Protein AF-A0AAE3ANS8-F1 (afdb_monomer_lite)

Sequence (117 aa):
MAITKNLCAQLPIDLHERVSEERERLGQTTSEYITNLIQEYYDMIENQKGGIQMTEKGRTMAFQIPEELFQRIKRHLERETLRSGKKLTQRDFVLNLITQALDEADAENTAEQNAPH

pLDDT: mean 82.49, std 15.4, range [43.69, 97.06]

Structure (mmCIF, N/CA/C/O backbone):
data_AF-A0AAE3ANS8-F1
#
_entry.id   AF-A0AAE3ANS8-F1
#
loop_
_atom_site.group_PDB
_atom_site.id
_atom_site.type_symbol
_atom_site.label_atom_id
_atom_site.label_alt_id
_atom_site.label_comp_id
_atom_site.label_asym_id
_atom_site.label_entity_id
_atom_site.label_seq_id
_atom_site.pdbx_PDB_ins_code
_atom_site.Cartn_x
_atom_site.Cartn_y
_atom_site.Cartn_z
_atom_site.occupancy
_atom_site.B_iso_or_equiv
_atom_site.auth_seq_id
_atom_site.auth_comp_id
_atom_site.auth_asym_id
_atom_site.auth_atom_id
_atom_site.pdbx_PDB_model_num
ATOM 1 N N . MET A 1 1 ? 1.328 7.669 33.272 1.00 53.75 1 MET A N 1
ATOM 2 C CA .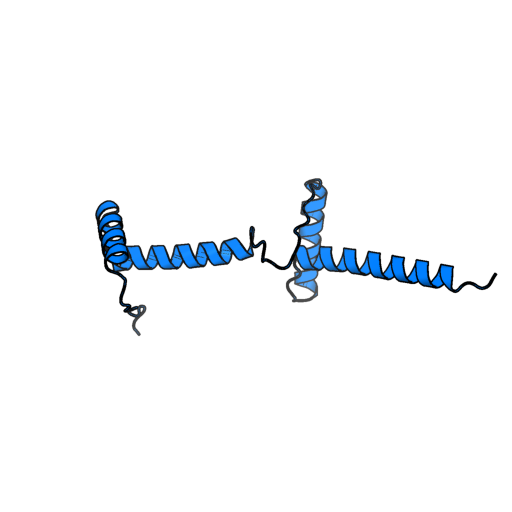 MET A 1 1 ? 0.844 8.396 32.074 1.00 53.75 1 MET A CA 1
ATOM 3 C C . MET A 1 1 ? -0.308 7.598 31.482 1.00 53.75 1 MET A C 1
ATOM 5 O O . MET A 1 1 ? -0.239 6.377 31.542 1.00 53.75 1 MET A O 1
ATOM 9 N N . ALA A 1 2 ? -1.373 8.243 31.002 1.00 60.34 2 ALA A N 1
ATOM 10 C CA . ALA A 1 2 ? -2.522 7.529 30.439 1.00 60.34 2 ALA A CA 1
ATOM 11 C C . ALA A 1 2 ? -2.141 6.839 29.116 1.00 60.34 2 ALA A C 1
ATOM 13 O O . ALA A 1 2 ? -1.457 7.438 28.289 1.00 60.34 2 ALA A O 1
ATOM 14 N N . ILE A 1 3 ? -2.572 5.586 28.946 1.00 82.88 3 ILE A N 1
ATOM 15 C CA . ILE A 1 3 ? -2.243 4.718 27.797 1.00 82.88 3 ILE A CA 1
ATOM 16 C C . ILE A 1 3 ? -3.260 4.916 26.648 1.00 82.88 3 ILE A C 1
ATOM 18 O O . ILE A 1 3 ? -3.042 4.453 25.535 1.00 82.88 3 ILE A O 1
ATOM 22 N N . THR A 1 4 ? -4.350 5.659 26.883 1.00 83.75 4 THR A N 1
ATOM 23 C CA . THR A 1 4 ? -5.437 5.893 25.919 1.00 83.75 4 THR A CA 1
ATOM 24 C C . THR A 1 4 ? -5.831 7.371 25.838 1.00 83.75 4 THR A C 1
ATOM 26 O O . THR A 1 4 ? -5.617 8.149 26.773 1.00 83.75 4 THR A O 1
ATOM 29 N N . LYS A 1 5 ? -6.396 7.773 24.692 1.00 87.88 5 LYS A N 1
ATOM 30 C CA . LYS A 1 5 ? -6.961 9.108 24.441 1.00 87.88 5 LYS A CA 1
ATOM 31 C C . LYS A 1 5 ? -8.325 8.968 23.767 1.00 87.88 5 LYS A C 1
ATOM 33 O O . LYS A 1 5 ? -8.507 8.073 22.950 1.00 87.88 5 LYS A O 1
ATOM 38 N N . ASN A 1 6 ? -9.251 9.871 24.085 1.00 88.81 6 ASN A N 1
ATOM 39 C CA . ASN A 1 6 ? -10.583 9.885 23.481 1.00 88.81 6 ASN A CA 1
ATOM 40 C C . ASN A 1 6 ? -10.552 10.507 22.081 1.00 88.81 6 ASN A C 1
ATOM 42 O O . ASN A 1 6 ? -9.940 11.558 21.879 1.00 88.81 6 ASN A O 1
ATOM 46 N N . LEU A 1 7 ? -11.267 9.881 21.147 1.00 84.88 7 LEU A N 1
ATOM 47 C CA . LEU A 1 7 ? -11.567 10.417 19.825 1.00 84.88 7 LEU A CA 1
ATOM 48 C C . LEU A 1 7 ? -13.059 10.776 19.792 1.00 84.88 7 LEU A C 1
ATOM 50 O O . LEU A 1 7 ? -13.904 9.886 19.794 1.00 84.88 7 LEU A O 1
ATOM 54 N N . CYS A 1 8 ? -13.385 12.070 19.808 1.00 88.50 8 CYS A N 1
ATOM 55 C CA . CYS A 1 8 ? -14.768 12.554 19.764 1.00 88.50 8 CYS A CA 1
ATOM 56 C C . CYS A 1 8 ? -15.068 13.150 18.384 1.00 88.50 8 CYS A C 1
ATOM 58 O O . CYS A 1 8 ? -14.360 14.055 17.944 1.00 88.50 8 CYS A O 1
ATOM 60 N N . ALA A 1 9 ? -16.125 12.673 17.724 1.00 86.50 9 ALA A N 1
ATOM 61 C CA . ALA A 1 9 ? -16.585 13.177 16.432 1.00 86.50 9 ALA A CA 1
ATOM 62 C C . ALA A 1 9 ? -18.116 13.130 16.348 1.00 86.50 9 ALA A C 1
ATOM 64 O O . ALA A 1 9 ? -18.749 12.254 16.938 1.00 86.50 9 ALA A O 1
ATOM 65 N N . GLN A 1 10 ? -18.706 14.072 15.613 1.00 93.31 10 GLN A N 1
ATOM 66 C CA . GLN A 1 10 ? -20.121 14.019 15.253 1.00 93.31 10 GLN A CA 1
ATOM 67 C C . GLN A 1 10 ? -20.293 13.146 14.009 1.00 93.31 10 GLN A C 1
ATOM 69 O O . GLN A 1 10 ? -19.530 13.275 13.052 1.00 93.31 10 GLN A O 1
ATOM 74 N N . LEU A 1 11 ? -21.294 12.268 14.031 1.00 91.38 11 LEU A N 1
ATOM 75 C CA . LEU A 1 11 ? -21.638 11.379 12.925 1.00 91.38 11 LEU A CA 1
ATOM 76 C C . LEU A 1 11 ? -23.054 11.704 12.428 1.00 91.38 11 LEU A C 1
ATOM 78 O O . LEU A 1 11 ? -23.902 12.078 13.243 1.00 91.38 11 LEU A O 1
ATOM 82 N N . PRO A 1 12 ? -23.335 11.548 11.123 1.00 97.06 12 PRO A N 1
ATOM 83 C CA . PRO A 1 12 ? -24.706 11.513 10.624 1.00 97.06 12 PRO A CA 1
ATOM 84 C C . PRO A 1 12 ? -25.539 10.463 11.372 1.00 97.06 12 PRO A C 1
ATOM 86 O O . PRO A 1 12 ? -25.011 9.409 11.736 1.00 97.06 12 PRO A O 1
ATOM 89 N N . ILE A 1 13 ? -26.829 10.746 11.573 1.00 94.88 13 ILE A N 1
ATOM 90 C CA . ILE A 1 13 ? -27.740 9.901 12.366 1.00 94.88 13 ILE A CA 1
ATOM 91 C C . ILE A 1 13 ? -27.761 8.467 11.823 1.00 94.88 13 ILE A C 1
ATOM 93 O O . ILE A 1 13 ? -27.479 7.539 12.574 1.00 94.88 13 ILE A O 1
ATOM 97 N N . ASP A 1 14 ? -27.943 8.298 10.514 1.00 96.69 14 ASP A N 1
ATOM 98 C CA . ASP A 1 14 ? -27.996 6.984 9.859 1.00 96.69 14 ASP A CA 1
ATOM 99 C C . ASP A 1 14 ? -26.731 6.143 10.111 1.00 96.69 14 ASP A C 1
ATOM 101 O O . ASP A 1 14 ? -26.782 4.927 10.303 1.00 96.69 14 ASP A O 1
ATOM 105 N N . LEU A 1 15 ? -25.560 6.791 10.137 1.00 94.06 15 LEU A N 1
ATOM 106 C CA . LEU A 1 15 ? -24.295 6.110 10.409 1.00 94.06 15 LEU A CA 1
ATOM 107 C C . LEU A 1 15 ? -24.182 5.725 11.887 1.00 94.06 15 LEU A C 1
ATOM 109 O O . LEU A 1 15 ? -23.688 4.645 12.206 1.00 94.06 15 LEU A O 1
ATOM 113 N N . HIS A 1 16 ? -24.637 6.598 12.784 1.00 94.31 16 HIS A N 1
ATOM 114 C CA . HIS A 1 16 ? -24.667 6.323 14.216 1.00 94.31 16 HIS A CA 1
ATOM 115 C C . HIS A 1 16 ? -25.602 5.151 14.554 1.00 94.31 16 HIS A C 1
ATOM 117 O O . HIS A 1 16 ? -25.233 4.293 15.358 1.00 94.31 16 HIS A O 1
ATOM 123 N N . GLU A 1 17 ? -26.788 5.095 13.943 1.00 95.50 17 GLU A N 1
ATOM 124 C CA . GLU A 1 17 ? -27.743 3.993 14.107 1.00 95.50 17 GLU A CA 1
ATOM 125 C C . GLU A 1 17 ? -27.122 2.668 13.670 1.00 95.50 17 GLU A C 1
ATOM 127 O O . GLU A 1 17 ? -27.028 1.743 14.476 1.00 95.50 17 GLU A O 1
ATOM 132 N N . ARG A 1 18 ? -26.549 2.620 12.462 1.00 94.56 18 ARG A N 1
ATOM 133 C CA . ARG A 1 18 ? -25.862 1.423 11.961 1.00 94.56 18 ARG A CA 1
ATOM 134 C C . ARG A 1 18 ? -24.731 0.956 12.881 1.00 94.56 18 ARG A C 1
ATOM 136 O O . ARG A 1 18 ? -24.599 -0.233 13.148 1.00 94.56 18 ARG A O 1
ATOM 143 N N . VAL A 1 19 ? -23.899 1.877 13.371 1.00 92.31 19 VAL A N 1
ATOM 144 C CA . VAL A 1 19 ? -22.817 1.545 14.317 1.00 92.31 19 VAL A CA 1
ATOM 145 C C . VAL A 1 19 ? -23.379 1.001 15.633 1.00 92.31 19 VAL A C 1
ATOM 147 O O . VAL A 1 19 ? -22.795 0.089 16.217 1.00 92.31 19 VAL A O 1
ATOM 150 N N . SER A 1 20 ? -24.505 1.541 16.100 1.00 92.06 20 SER A N 1
ATOM 151 C CA . SER A 1 20 ? -25.144 1.111 17.344 1.00 92.06 20 SER A CA 1
ATOM 152 C C . SER A 1 20 ? -25.709 -0.306 17.235 1.00 92.06 20 SER A C 1
ATOM 154 O O . SER A 1 20 ? -25.435 -1.119 18.116 1.00 92.06 20 SER A O 1
ATOM 156 N N . GLU A 1 21 ? -26.412 -0.612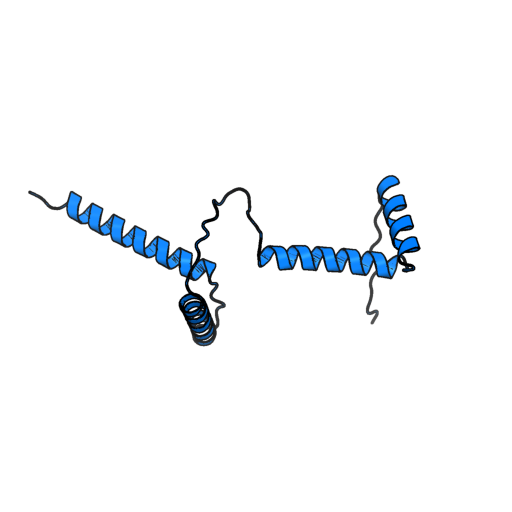 16.142 1.00 94.94 21 GLU A N 1
ATOM 157 C CA . GLU A 1 21 ? -26.966 -1.942 15.858 1.00 94.94 21 GLU A CA 1
ATOM 158 C C . GLU A 1 21 ? -25.871 -3.008 15.732 1.00 94.94 21 GLU A C 1
ATOM 160 O O . GLU A 1 21 ? -25.937 -4.061 16.367 1.00 94.94 21 GLU A O 1
ATOM 165 N N . GLU A 1 22 ? -24.823 -2.733 14.950 1.00 92.75 22 GLU A N 1
ATOM 166 C CA . GLU A 1 22 ? -23.720 -3.677 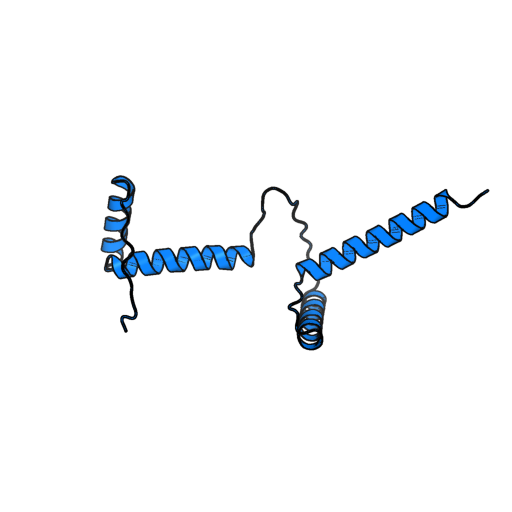14.726 1.00 92.75 22 GLU A CA 1
ATOM 167 C C . GLU A 1 22 ? -22.953 -3.974 16.016 1.00 92.75 22 GLU A C 1
ATOM 169 O O . GLU A 1 22 ? -22.614 -5.125 16.305 1.00 92.75 22 GLU A O 1
ATOM 174 N N . ARG A 1 23 ? -22.728 -2.944 16.833 1.00 93.56 23 ARG A N 1
ATOM 175 C CA . ARG A 1 23 ? -22.094 -3.084 18.140 1.00 93.56 23 ARG A CA 1
ATOM 176 C C . ARG A 1 23 ? -22.923 -3.943 19.093 1.00 93.56 23 ARG A C 1
ATOM 178 O O . ARG A 1 23 ? -22.355 -4.790 19.782 1.00 93.56 23 ARG A O 1
ATOM 185 N N . GLU A 1 24 ? -24.236 -3.719 19.152 1.00 92.88 24 GLU A N 1
ATOM 186 C CA . GLU A 1 24 ? -25.146 -4.500 19.995 1.00 92.88 24 GLU A CA 1
ATOM 187 C C . GLU A 1 24 ? -25.198 -5.960 19.535 1.00 92.88 24 GLU A C 1
ATOM 189 O O . GLU A 1 24 ? -25.052 -6.870 20.351 1.00 92.88 24 GLU A O 1
ATOM 194 N N . ARG A 1 25 ? -25.273 -6.186 18.218 1.00 93.88 25 ARG A N 1
ATOM 195 C CA . ARG A 1 25 ? -25.222 -7.522 17.611 1.00 93.88 25 ARG A CA 1
ATOM 196 C C . ARG A 1 25 ? -23.946 -8.284 17.974 1.00 93.88 25 ARG A C 1
ATOM 198 O O . ARG A 1 25 ? -23.995 -9.493 18.183 1.00 93.88 25 ARG A O 1
ATOM 205 N N . LEU A 1 26 ? -22.808 -7.594 18.027 1.00 92.69 26 LEU A N 1
ATOM 206 C CA . LEU A 1 26 ? -21.510 -8.177 18.380 1.00 92.69 26 LEU A CA 1
ATOM 207 C C . LEU A 1 26 ? -21.256 -8.227 19.897 1.00 92.69 26 LEU A C 1
ATOM 209 O O . LEU A 1 26 ? -20.238 -8.773 20.317 1.00 92.69 26 LEU A O 1
ATOM 213 N N . GLY A 1 27 ? -22.152 -7.669 20.719 1.00 93.31 27 GLY A N 1
ATOM 214 C CA . GLY A 1 27 ? -22.003 -7.616 22.175 1.00 93.31 27 GLY A CA 1
ATOM 215 C C . GLY A 1 27 ? -20.810 -6.778 22.649 1.00 93.31 27 GLY A C 1
ATOM 216 O O . GLY A 1 27 ? -20.274 -7.039 23.723 1.00 93.31 27 GLY A O 1
ATOM 217 N N . GLN A 1 28 ? -20.367 -5.800 21.853 1.00 93.06 28 GLN A N 1
ATOM 218 C CA . GLN A 1 28 ? -19.173 -4.996 22.129 1.00 93.06 28 GLN A CA 1
ATOM 219 C C . GLN A 1 28 ? -19.513 -3.649 22.782 1.00 93.06 28 GLN A C 1
ATOM 221 O O . GLN A 1 28 ? -20.593 -3.077 22.614 1.00 93.06 28 GLN A O 1
ATOM 226 N N . THR A 1 29 ? -18.565 -3.071 23.514 1.00 92.75 29 THR A N 1
ATOM 227 C CA . THR A 1 29 ? -18.658 -1.664 23.929 1.00 92.75 29 THR A CA 1
ATOM 228 C C . THR A 1 29 ? -18.345 -0.732 22.756 1.00 92.75 29 THR A C 1
ATOM 230 O O . THR A 1 29 ? -17.709 -1.126 21.778 1.00 92.75 29 THR A O 1
ATOM 233 N N . THR A 1 30 ? -18.780 0.536 22.822 1.00 89.31 30 THR A N 1
ATOM 234 C CA . THR A 1 30 ? -18.531 1.487 21.717 1.00 89.31 30 THR A CA 1
ATOM 235 C C . THR A 1 30 ? -17.040 1.687 21.507 1.00 89.31 30 THR A C 1
ATOM 237 O O . THR A 1 30 ? -16.582 1.770 20.373 1.00 89.31 30 THR A O 1
ATOM 240 N N . SER A 1 31 ? -16.272 1.708 22.598 1.00 90.06 31 SER A N 1
ATOM 241 C CA . SER A 1 31 ? -14.824 1.863 22.521 1.00 90.06 31 SER A CA 1
ATOM 242 C C . SER A 1 31 ? -14.158 0.675 21.829 1.00 90.06 31 SER A C 1
ATOM 244 O O . SER A 1 31 ? -13.276 0.896 21.005 1.00 90.06 31 SER A O 1
ATOM 246 N N . GLU A 1 32 ? -14.567 -0.560 22.128 1.00 90.94 32 GLU A N 1
ATOM 247 C CA . GLU A 1 32 ? -14.007 -1.762 21.492 1.00 90.94 32 GLU A CA 1
ATOM 248 C C . GLU A 1 32 ? -14.341 -1.802 20.003 1.00 90.94 32 GLU A C 1
ATOM 250 O O . GLU A 1 32 ? -13.443 -1.954 19.179 1.00 90.94 32 GLU A O 1
ATOM 255 N N . TYR A 1 33 ? -15.611 -1.580 19.657 1.00 92.94 33 TYR A N 1
ATOM 256 C CA . TYR A 1 33 ? -16.065 -1.610 18.269 1.00 92.94 33 TYR A CA 1
ATOM 257 C C . TYR A 1 33 ? -15.342 -0.563 17.410 1.00 92.94 33 TYR A C 1
ATOM 259 O O . TYR A 1 33 ? -14.811 -0.885 16.351 1.00 92.94 33 TYR A O 1
ATOM 267 N N . ILE A 1 34 ? -15.254 0.685 17.887 1.00 91.88 34 ILE A N 1
ATOM 268 C CA . ILE A 1 34 ? -14.565 1.763 17.165 1.00 91.88 34 ILE A CA 1
ATOM 269 C C . ILE A 1 34 ? -13.056 1.510 17.080 1.00 91.88 34 ILE A C 1
ATOM 271 O O . ILE A 1 34 ? -12.459 1.787 16.042 1.00 91.88 34 ILE A O 1
ATOM 275 N N . THR A 1 35 ? -12.437 0.959 18.129 1.00 91.69 35 THR A N 1
ATOM 276 C CA . THR A 1 35 ? -11.006 0.612 18.098 1.00 91.69 35 THR A CA 1
ATOM 277 C C . THR A 1 35 ? -10.731 -0.442 17.031 1.00 91.69 35 THR A C 1
ATOM 279 O O . THR A 1 35 ? -9.858 -0.228 16.193 1.00 91.69 35 THR A O 1
ATOM 282 N N . ASN A 1 36 ? -11.518 -1.522 17.007 1.00 91.50 36 ASN A N 1
ATOM 283 C CA . ASN A 1 36 ? -11.390 -2.582 16.009 1.00 91.50 36 ASN A CA 1
ATOM 284 C C . ASN A 1 36 ? -11.634 -2.047 14.596 1.00 91.50 36 ASN A C 1
ATOM 286 O O . ASN A 1 36 ? -10.837 -2.311 13.707 1.00 91.50 36 ASN A O 1
ATOM 290 N N . LEU A 1 37 ? -12.680 -1.238 14.402 1.00 91.69 37 LEU A N 1
ATOM 291 C CA . LEU A 1 37 ? -13.014 -0.657 13.102 1.00 91.69 37 LEU A CA 1
ATOM 292 C C . LEU A 1 37 ? -11.890 0.240 12.562 1.00 91.69 37 LEU A C 1
ATOM 294 O O . LEU A 1 37 ? -11.550 0.173 11.383 1.00 91.69 37 LEU A O 1
ATOM 298 N N . ILE A 1 38 ? -11.304 1.086 13.416 1.00 92.06 38 ILE A N 1
ATOM 299 C CA . ILE A 1 38 ? -10.188 1.959 13.033 1.00 92.06 38 ILE A CA 1
ATOM 300 C C . ILE A 1 38 ? -8.934 1.127 12.748 1.00 92.06 38 ILE A C 1
ATOM 302 O O . ILE A 1 38 ? -8.235 1.404 11.773 1.00 92.06 38 ILE A O 1
ATOM 306 N N . GLN A 1 39 ? -8.652 0.116 13.571 1.00 90.19 39 GLN A N 1
ATOM 307 C CA . GLN A 1 39 ? -7.516 -0.776 13.368 1.00 90.19 39 GLN A CA 1
ATOM 308 C C . GLN A 1 39 ? -7.650 -1.548 12.054 1.00 90.19 39 GLN A C 1
ATOM 310 O O . GLN A 1 39 ? -6.748 -1.484 11.231 1.00 90.19 39 GLN A O 1
ATOM 315 N N . GLU A 1 40 ? -8.802 -2.163 11.798 1.00 88.25 40 GLU A N 1
ATOM 316 C CA . GLU A 1 40 ? -9.086 -2.898 10.566 1.00 88.25 40 GLU A CA 1
ATOM 317 C C . GLU A 1 40 ? -9.051 -1.982 9.335 1.00 88.25 40 GLU A C 1
ATOM 319 O O . GLU A 1 40 ? -8.539 -2.372 8.289 1.00 88.25 40 GLU A O 1
ATOM 324 N N . TYR A 1 41 ? -9.506 -0.729 9.456 1.00 86.75 41 TYR A N 1
ATOM 325 C CA . TYR A 1 41 ? -9.344 0.271 8.401 1.00 86.75 41 TYR A CA 1
ATOM 326 C C . TYR A 1 41 ? -7.866 0.544 8.100 1.00 86.75 41 TYR A C 1
ATOM 328 O O . TYR A 1 41 ? -7.466 0.515 6.937 1.00 86.75 41 TYR A O 1
ATOM 336 N N . TYR A 1 42 ? -7.034 0.793 9.115 1.00 83.38 42 TYR A N 1
ATOM 337 C CA . TYR A 1 42 ? -5.608 1.043 8.896 1.00 83.38 42 TYR A CA 1
ATOM 338 C C . TYR A 1 42 ? -4.860 -0.200 8.419 1.00 83.38 42 TYR A C 1
ATOM 340 O O . TYR A 1 42 ? -4.041 -0.071 7.513 1.00 83.38 42 TYR A O 1
ATOM 348 N N . ASP A 1 43 ? -5.195 -1.382 8.931 1.00 80.56 43 ASP A N 1
ATOM 349 C CA . ASP A 1 43 ? -4.667 -2.662 8.467 1.00 80.56 43 ASP A CA 1
ATOM 350 C C . ASP A 1 43 ? -5.079 -2.905 7.011 1.00 80.56 43 ASP A C 1
ATOM 352 O O . ASP A 1 43 ? -4.257 -3.307 6.196 1.00 80.56 43 ASP A O 1
ATOM 356 N N . MET A 1 44 ? -6.321 -2.603 6.621 1.00 77.44 44 MET A N 1
ATOM 357 C CA . MET A 1 44 ? -6.774 -2.680 5.229 1.00 77.44 44 MET A CA 1
ATOM 358 C C . MET A 1 44 ? -6.008 -1.694 4.339 1.00 77.44 44 MET A C 1
ATOM 360 O O . MET A 1 44 ? -5.597 -2.060 3.239 1.00 77.44 44 MET A O 1
ATOM 364 N N . ILE A 1 45 ? -5.780 -0.463 4.801 1.00 72.81 45 ILE A N 1
ATOM 365 C CA . ILE A 1 45 ? -5.000 0.552 4.077 1.00 72.81 45 ILE A CA 1
ATOM 366 C C . ILE A 1 45 ? -3.517 0.150 3.974 1.00 72.81 45 ILE A C 1
ATOM 368 O O . ILE A 1 45 ? -2.888 0.373 2.939 1.00 72.81 45 ILE A O 1
ATOM 372 N N . GLU A 1 46 ? -2.940 -0.457 5.010 1.00 66.88 46 GLU A N 1
ATOM 373 C CA . GLU A 1 46 ? -1.560 -0.949 5.026 1.00 66.88 46 GLU A CA 1
ATOM 374 C C . GLU A 1 46 ? -1.395 -2.201 4.153 1.00 66.8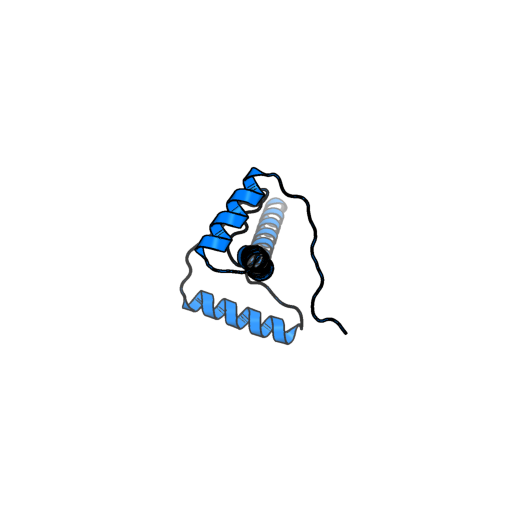8 46 GLU A C 1
ATOM 376 O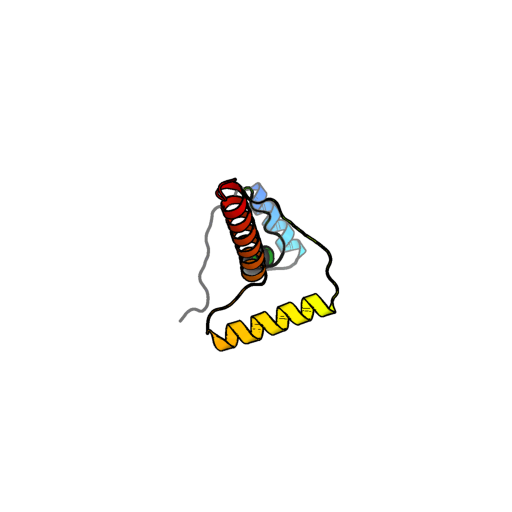 O . GLU A 1 46 ? -0.478 -2.271 3.335 1.00 66.88 46 GLU A O 1
ATOM 381 N N . ASN A 1 47 ? -2.343 -3.134 4.216 1.00 58.12 47 ASN A N 1
ATOM 382 C CA . ASN A 1 47 ? -2.382 -4.328 3.376 1.00 58.12 47 ASN A CA 1
ATOM 383 C C . ASN A 1 47 ? -2.702 -3.993 1.906 1.00 58.12 47 ASN A C 1
ATOM 385 O O . ASN A 1 47 ? -2.188 -4.647 0.997 1.00 58.12 47 ASN A O 1
ATOM 389 N N . GLN A 1 48 ? -3.450 -2.917 1.629 1.00 50.94 48 GLN A N 1
ATOM 390 C CA . GLN A 1 48 ? -3.606 -2.377 0.272 1.00 50.94 48 GLN A CA 1
ATOM 391 C C . GLN A 1 48 ? -2.293 -1.837 -0.307 1.00 50.94 48 GLN A C 1
ATOM 393 O O . GLN A 1 48 ? -2.076 -1.971 -1.513 1.00 50.94 48 GLN A O 1
ATOM 398 N N . LYS A 1 49 ? -1.372 -1.313 0.517 1.00 48.31 49 LYS A N 1
ATOM 399 C CA . LYS A 1 49 ? -0.008 -0.961 0.066 1.00 48.31 49 LYS A CA 1
ATOM 400 C C . LYS A 1 49 ? 0.829 -2.194 -0.307 1.00 48.31 49 LYS A C 1
ATOM 402 O O . LYS A 1 49 ? 1.859 -2.037 -0.961 1.00 48.31 49 LYS A O 1
ATOM 407 N N . GLY A 1 50 ? 0.399 -3.396 0.085 1.00 45.03 50 GLY A N 1
ATOM 408 C CA . GLY A 1 50 ? 1.084 -4.663 -0.174 1.00 45.03 50 GLY A CA 1
ATOM 409 C C . GLY A 1 50 ? 0.507 -5.523 -1.304 1.00 45.03 50 GLY A C 1
ATOM 410 O O . GLY A 1 50 ? 1.182 -6.465 -1.709 1.00 45.03 50 GLY A O 1
ATOM 411 N N . GLY A 1 51 ? -0.690 -5.232 -1.834 1.00 43.69 51 GLY A N 1
ATOM 412 C CA . GLY A 1 51 ? -1.335 -6.165 -2.772 1.00 43.69 51 GLY A CA 1
ATOM 413 C C . GLY A 1 51 ? -2.223 -5.582 -3.866 1.00 43.69 51 GLY A C 1
ATOM 414 O O . GLY A 1 51 ? -2.257 -6.150 -4.952 1.00 43.69 51 GLY A O 1
ATOM 415 N N . ILE A 1 52 ? -2.949 -4.483 -3.645 1.00 48.78 52 ILE A N 1
ATOM 416 C CA . ILE A 1 52 ? -3.934 -3.996 -4.626 1.00 48.78 52 ILE A CA 1
ATOM 417 C C . ILE A 1 52 ? -4.092 -2.475 -4.482 1.00 48.78 52 ILE A C 1
ATOM 419 O O . ILE A 1 52 ? -5.096 -1.978 -3.985 1.00 48.78 52 ILE A O 1
ATOM 423 N N . GLN A 1 53 ? -3.095 -1.712 -4.927 1.00 45.12 53 GLN A N 1
ATOM 424 C CA . GLN A 1 53 ? -3.284 -0.302 -5.277 1.00 45.12 53 GLN A CA 1
ATOM 425 C C . GLN A 1 53 ? -2.951 -0.092 -6.752 1.00 45.12 53 GLN A C 1
ATOM 427 O O . GLN A 1 53 ? -1.877 0.369 -7.136 1.00 45.12 53 GLN A O 1
ATOM 432 N N . MET A 1 54 ? -3.939 -0.435 -7.575 1.00 46.34 54 MET A N 1
ATOM 433 C CA . MET A 1 54 ? -4.193 0.205 -8.861 1.00 46.34 54 MET A CA 1
ATOM 434 C C . MET A 1 54 ? -4.552 1.673 -8.579 1.00 46.34 54 MET A C 1
ATOM 436 O O . MET A 1 54 ? -5.715 1.999 -8.367 1.00 46.34 54 MET A O 1
ATOM 440 N N . THR A 1 55 ? -3.560 2.558 -8.486 1.00 45.88 55 THR A N 1
ATOM 441 C CA . THR A 1 55 ? -3.804 4.007 -8.463 1.00 45.88 55 THR A CA 1
ATOM 442 C C . THR A 1 55 ? -3.950 4.516 -9.897 1.00 45.88 55 THR A C 1
ATOM 444 O O . THR A 1 55 ? -3.205 4.116 -10.791 1.00 45.88 55 THR A O 1
ATOM 447 N N . GLU A 1 56 ? -4.925 5.400 -10.110 1.00 47.59 56 GLU A N 1
ATOM 448 C CA . GLU A 1 56 ? -5.496 5.891 -11.381 1.00 47.59 56 GLU A CA 1
ATOM 449 C C . GLU A 1 56 ? -4.532 6.587 -12.384 1.00 47.59 56 GLU A C 1
ATOM 451 O O . GLU A 1 56 ? -4.973 7.325 -13.261 1.00 47.59 56 GLU A O 1
ATOM 456 N N . LYS A 1 57 ? -3.210 6.368 -12.318 1.00 57.00 57 LYS A N 1
ATOM 457 C CA . LYS A 1 57 ? -2.228 6.862 -13.311 1.00 57.00 57 LYS A CA 1
ATOM 458 C C . LYS A 1 57 ? -1.250 5.805 -13.841 1.00 57.00 57 LYS A C 1
ATOM 460 O O . LYS A 1 57 ? -0.399 6.138 -14.660 1.00 57.00 57 LYS A O 1
ATOM 465 N N . GLY A 1 58 ? -1.353 4.546 -13.413 1.00 57.94 58 GLY A N 1
ATOM 466 C CA . GLY A 1 58 ? -0.511 3.450 -13.906 1.00 57.94 58 GLY A CA 1
ATOM 467 C C . GLY A 1 58 ? -1.338 2.333 -14.535 1.00 57.94 58 GLY A C 1
ATOM 468 O O . GLY A 1 58 ? -2.350 1.924 -13.974 1.00 57.94 58 GLY A O 1
ATOM 469 N N . ARG A 1 59 ? -0.905 1.807 -15.689 1.00 69.12 59 ARG A N 1
ATOM 470 C CA . ARG A 1 59 ? -1.389 0.504 -16.171 1.00 69.12 59 ARG A CA 1
ATOM 471 C C . ARG A 1 59 ? -0.609 -0.586 -15.443 1.00 69.12 59 ARG A C 1
ATOM 473 O O . ARG A 1 59 ? 0.618 -0.558 -15.442 1.00 69.12 59 ARG A O 1
ATOM 480 N N . THR A 1 60 ? -1.309 -1.534 -14.832 1.00 75.12 60 THR A N 1
ATOM 481 C CA . THR A 1 60 ? -0.661 -2.666 -14.161 1.00 75.12 60 THR A CA 1
ATOM 482 C C . THR A 1 60 ? -0.280 -3.736 -15.166 1.00 75.12 60 THR A C 1
ATOM 484 O O . THR A 1 60 ? -1.092 -4.145 -15.994 1.00 75.12 60 THR A O 1
ATOM 487 N N . MET A 1 61 ? 0.958 -4.206 -15.052 1.00 78.38 61 MET A N 1
ATOM 488 C CA . MET A 1 61 ? 1.483 -5.338 -15.798 1.00 78.38 61 MET A CA 1
ATOM 489 C C . MET A 1 61 ? 1.670 -6.507 -14.832 1.00 78.38 61 MET A C 1
ATOM 491 O O . MET A 1 61 ? 2.367 -6.375 -13.828 1.00 78.38 61 MET A O 1
ATOM 495 N N . ALA A 1 62 ? 1.033 -7.637 -15.129 1.00 84.69 62 ALA A N 1
ATOM 496 C CA . ALA A 1 62 ? 1.154 -8.869 -14.362 1.00 84.69 62 ALA A CA 1
ATOM 497 C C . ALA A 1 62 ? 1.431 -10.031 -15.318 1.00 84.69 62 ALA A C 1
ATOM 499 O O . ALA A 1 62 ? 0.811 -10.135 -16.375 1.00 84.69 62 ALA A O 1
ATOM 500 N N . PHE A 1 63 ? 2.361 -10.899 -14.940 1.00 85.12 63 PHE A N 1
ATOM 501 C CA . PHE A 1 63 ? 2.697 -12.114 -15.669 1.00 85.12 63 PHE A CA 1
ATOM 502 C C . PHE A 1 63 ? 2.997 -13.228 -14.672 1.00 85.12 63 PHE A C 1
ATOM 504 O O . PHE A 1 63 ? 3.435 -12.978 -13.548 1.00 85.12 63 PHE A O 1
ATOM 511 N N . GLN A 1 64 ? 2.728 -14.464 -15.077 1.00 91.88 64 GLN A N 1
ATOM 512 C CA . GLN A 1 64 ? 3.103 -15.628 -14.289 1.00 91.88 64 GLN A CA 1
ATOM 513 C C . GLN A 1 64 ? 4.585 -15.924 -14.511 1.00 91.88 64 GLN A C 1
ATOM 515 O O . GLN A 1 64 ? 5.068 -15.900 -15.642 1.00 91.88 64 GLN A O 1
ATOM 520 N N . ILE A 1 65 ? 5.296 -16.225 -13.427 1.00 91.00 65 ILE A N 1
ATOM 521 C CA . ILE A 1 65 ? 6.674 -16.710 -13.468 1.00 91.00 65 ILE A CA 1
ATOM 522 C C . ILE A 1 65 ? 6.783 -18.040 -12.733 1.00 91.00 65 ILE A C 1
ATOM 524 O O . ILE A 1 65 ? 5.990 -18.297 -11.825 1.00 91.00 65 ILE A O 1
ATOM 528 N N . PRO A 1 66 ? 7.774 -18.877 -13.077 1.00 97.06 66 PRO A N 1
ATOM 529 C CA . PRO A 1 66 ? 8.081 -20.059 -12.289 1.00 97.06 66 PRO A CA 1
ATOM 530 C C . PRO A 1 66 ? 8.400 -19.696 -10.832 1.00 97.06 66 PRO A C 1
ATOM 532 O O . PRO A 1 66 ? 9.119 -18.727 -10.573 1.00 97.06 66 PRO A O 1
ATOM 535 N N . GLU A 1 67 ? 7.934 -20.515 -9.888 1.00 93.69 67 GLU A N 1
ATOM 536 C CA . GLU A 1 67 ? 8.176 -20.331 -8.447 1.00 93.69 67 GLU A CA 1
ATOM 537 C C . GLU A 1 67 ? 9.676 -20.237 -8.124 1.00 93.69 67 GLU A C 1
ATOM 539 O O . GLU A 1 67 ? 10.109 -19.411 -7.321 1.00 93.69 67 GLU A O 1
ATOM 544 N N . GLU A 1 68 ? 10.506 -21.025 -8.812 1.00 96.19 68 GLU A N 1
ATOM 545 C CA . GLU A 1 68 ? 11.960 -20.976 -8.640 1.00 96.19 68 GLU A CA 1
ATOM 546 C C . GLU A 1 68 ? 12.545 -19.598 -8.972 1.00 96.19 68 GLU A C 1
ATOM 548 O O . GLU A 1 68 ? 13.428 -19.104 -8.263 1.00 96.19 68 GLU A O 1
ATOM 553 N N . LEU A 1 69 ? 12.030 -18.948 -10.022 1.00 94.38 69 LEU A N 1
ATOM 554 C CA . LEU A 1 69 ? 12.452 -17.605 -10.407 1.00 94.38 69 LEU A CA 1
ATOM 555 C C . LEU A 1 69 ? 11.980 -16.576 -9.378 1.00 94.38 69 LEU A C 1
ATOM 557 O O . LEU A 1 69 ? 12.766 -15.719 -8.972 1.00 94.38 69 LEU A O 1
ATOM 561 N N . PHE A 1 70 ? 10.741 -16.697 -8.902 1.00 93.00 70 PHE A N 1
ATOM 562 C CA . PHE A 1 70 ? 10.207 -15.832 -7.852 1.00 93.00 70 PHE A CA 1
ATOM 563 C C . PHE A 1 70 ? 11.067 -15.884 -6.579 1.00 93.00 70 PHE A C 1
ATOM 565 O O . PHE A 1 70 ? 11.512 -14.849 -6.073 1.00 93.00 70 PHE A O 1
ATOM 572 N N . GLN A 1 71 ? 11.399 -17.089 -6.107 1.00 95.25 71 GLN A N 1
ATOM 573 C CA . GLN A 1 71 ? 12.257 -17.271 -4.933 1.00 95.25 71 GLN A CA 1
ATOM 574 C C . GLN A 1 71 ? 13.676 -16.746 -5.164 1.00 95.25 71 GLN A C 1
ATOM 576 O O . GLN A 1 71 ? 14.281 -16.157 -4.263 1.00 95.25 71 GLN A O 1
ATOM 581 N N . ARG A 1 72 ? 14.222 -16.917 -6.374 1.00 95.50 72 ARG A N 1
ATOM 582 C CA . ARG A 1 72 ? 15.536 -16.374 -6.735 1.00 95.50 72 ARG A CA 1
ATOM 583 C C . ARG A 1 72 ? 15.553 -14.845 -6.673 1.00 95.50 72 ARG A C 1
ATOM 585 O O . ARG A 1 72 ? 16.501 -14.292 -6.116 1.00 95.50 72 ARG A O 1
ATOM 592 N N . ILE A 1 73 ? 14.513 -14.181 -7.184 1.00 93.50 73 ILE A N 1
ATOM 593 C CA . ILE A 1 73 ? 14.355 -12.720 -7.095 1.00 93.50 73 ILE A CA 1
ATOM 594 C C . ILE A 1 73 ? 14.297 -12.300 -5.625 1.00 93.50 73 ILE A C 1
ATOM 596 O O . ILE A 1 73 ? 15.058 -11.431 -5.206 1.00 93.50 73 ILE A O 1
ATOM 600 N N . LYS A 1 74 ? 13.471 -12.964 -4.810 1.00 93.25 74 LYS A N 1
ATOM 601 C CA . LYS A 1 74 ? 13.336 -12.647 -3.383 1.00 93.25 74 LYS A CA 1
ATOM 602 C C . LYS A 1 74 ? 14.677 -12.709 -2.638 1.00 93.25 74 LYS A C 1
ATOM 604 O O . LYS A 1 74 ? 15.066 -11.727 -2.008 1.00 93.25 74 LYS A O 1
ATOM 609 N N . ARG A 1 75 ? 15.427 -13.811 -2.781 1.00 95.00 75 ARG A N 1
ATOM 610 C CA . ARG A 1 75 ? 16.748 -13.980 -2.139 1.00 95.00 75 ARG A CA 1
ATOM 611 C C . ARG A 1 75 ? 17.758 -12.921 -2.577 1.00 95.00 75 ARG A C 1
ATOM 613 O O . ARG A 1 75 ? 18.595 -12.499 -1.781 1.00 95.00 75 ARG A O 1
ATOM 620 N N . HIS A 1 76 ? 17.717 -12.519 -3.847 1.00 93.31 76 HIS A N 1
ATOM 621 C CA . HIS A 1 76 ? 18.594 -11.472 -4.361 1.00 93.31 76 HIS A CA 1
ATOM 622 C C . HIS A 1 76 ? 18.302 -10.127 -3.684 1.00 93.31 76 HIS A C 1
ATOM 624 O O . HIS A 1 76 ? 19.217 -9.505 -3.151 1.00 93.31 76 HIS A O 1
ATOM 630 N N . LEU A 1 77 ? 17.031 -9.724 -3.621 1.00 93.44 77 LEU A N 1
ATOM 631 C CA . LEU A 1 77 ? 16.623 -8.455 -3.010 1.00 93.44 77 LEU A CA 1
ATOM 632 C C . LEU A 1 77 ? 16.925 -8.391 -1.510 1.00 93.44 77 LEU A C 1
ATOM 634 O O . LEU A 1 77 ? 17.339 -7.345 -1.011 1.00 93.44 77 LEU A O 1
ATOM 638 N N . GLU A 1 78 ? 16.757 -9.504 -0.794 1.00 91.06 78 GLU A N 1
ATOM 639 C CA . GLU A 1 78 ? 17.121 -9.613 0.623 1.00 91.06 78 GLU A CA 1
ATOM 640 C C . GLU A 1 78 ? 18.625 -9.394 0.830 1.00 91.06 78 GLU A C 1
ATOM 642 O O . GLU A 1 78 ? 19.028 -8.586 1.670 1.00 91.06 78 GLU A O 1
ATOM 647 N N . ARG A 1 79 ? 19.463 -10.054 0.020 1.00 92.69 79 ARG A N 1
ATOM 648 C CA . ARG A 1 79 ? 20.924 -9.896 0.072 1.00 92.69 79 ARG A CA 1
ATOM 649 C C . ARG A 1 79 ? 21.353 -8.461 -0.232 1.00 92.69 79 ARG A C 1
ATOM 651 O O . ARG A 1 79 ? 22.204 -7.917 0.466 1.00 92.69 79 ARG A O 1
ATOM 658 N N . GLU A 1 80 ? 20.761 -7.850 -1.250 1.00 89.38 80 GLU A N 1
ATOM 659 C CA . GLU A 1 80 ? 21.068 -6.477 -1.661 1.00 89.38 80 GLU A CA 1
ATOM 660 C C . GLU A 1 80 ? 20.608 -5.439 -0.635 1.00 89.38 80 GLU A C 1
ATOM 662 O O . GLU A 1 80 ? 21.318 -4.466 -0.365 1.00 89.38 80 GLU A O 1
ATOM 667 N N . THR A 1 81 ? 19.459 -5.680 -0.005 1.00 86.94 81 THR A N 1
ATOM 668 C CA . THR A 1 81 ? 18.966 -4.853 1.100 1.00 86.94 81 THR A CA 1
ATOM 669 C C . THR A 1 81 ? 19.922 -4.908 2.287 1.00 86.94 81 THR A C 1
ATOM 671 O O . THR A 1 81 ? 20.263 -3.871 2.853 1.00 86.94 81 THR A O 1
ATOM 674 N N . LEU A 1 82 ? 20.412 -6.103 2.630 1.00 89.12 82 LEU A N 1
ATOM 675 C CA . LEU A 1 82 ? 21.374 -6.284 3.716 1.00 89.12 82 LEU A CA 1
ATOM 676 C C . LEU A 1 82 ? 22.724 -5.619 3.405 1.00 89.12 82 LEU A C 1
ATOM 678 O O . LEU A 1 82 ? 23.334 -5.021 4.286 1.00 89.12 82 LEU A O 1
ATOM 682 N N . ARG A 1 83 ? 23.179 -5.700 2.149 1.00 90.81 83 ARG A N 1
ATOM 683 C CA . ARG A 1 83 ? 24.458 -5.135 1.700 1.00 90.81 83 ARG A CA 1
ATOM 684 C C . ARG A 1 83 ? 24.453 -3.608 1.650 1.00 90.81 83 ARG A C 1
ATOM 686 O O . ARG A 1 83 ? 25.429 -2.985 2.047 1.00 90.81 83 ARG A O 1
ATOM 693 N N . SER A 1 84 ? 23.387 -3.014 1.117 1.00 86.19 84 SER A N 1
ATOM 694 C CA . SER A 1 84 ? 23.291 -1.562 0.907 1.00 86.19 84 SER A CA 1
ATOM 695 C C . SER A 1 84 ? 22.699 -0.806 2.099 1.00 86.19 84 SER A C 1
ATOM 697 O O . SER A 1 84 ? 22.761 0.420 2.135 1.00 86.19 84 SER A O 1
ATOM 699 N N . GLY A 1 85 ? 22.074 -1.513 3.050 1.00 84.38 85 GLY A N 1
ATOM 700 C CA . GLY A 1 85 ? 21.309 -0.915 4.148 1.00 84.38 85 GLY A CA 1
ATOM 701 C C . GLY A 1 85 ? 20.003 -0.242 3.705 1.00 84.38 85 GLY A C 1
ATOM 702 O O . GLY A 1 85 ? 19.256 0.261 4.543 1.00 84.38 85 GLY A O 1
ATOM 703 N N . LYS A 1 86 ? 19.696 -0.236 2.401 1.00 84.88 86 LYS A N 1
ATOM 704 C CA . LYS A 1 86 ? 18.481 0.340 1.825 1.00 84.88 86 LYS A CA 1
ATOM 705 C C . LYS A 1 86 ? 17.541 -0.780 1.398 1.00 84.88 86 LYS A C 1
ATOM 707 O O . LYS A 1 86 ? 17.930 -1.680 0.664 1.00 84.88 86 LYS A O 1
ATOM 712 N N . LYS A 1 87 ? 16.276 -0.696 1.811 1.00 81.00 87 LYS A N 1
ATOM 713 C CA . LYS A 1 87 ? 15.234 -1.643 1.396 1.00 81.00 87 LYS A CA 1
ATOM 714 C C . LYS A 1 87 ? 15.022 -1.566 -0.117 1.00 81.00 87 LYS A C 1
ATOM 716 O O . LYS A 1 87 ? 14.570 -0.536 -0.614 1.00 81.00 87 LYS A O 1
ATOM 721 N N . LEU A 1 88 ? 15.331 -2.651 -0.824 1.00 83.81 88 LEU A N 1
ATOM 722 C CA . LEU A 1 88 ? 15.101 -2.780 -2.261 1.00 83.81 88 LEU A CA 1
ATOM 723 C C . LEU A 1 88 ? 13.798 -3.549 -2.504 1.00 83.81 88 LEU A C 1
ATOM 725 O O . LEU A 1 88 ? 13.609 -4.645 -1.974 1.00 83.81 88 LEU A O 1
ATOM 729 N N . THR A 1 89 ? 12.877 -2.969 -3.275 1.00 84.81 89 THR A N 1
ATOM 730 C CA . THR A 1 89 ? 11.568 -3.584 -3.541 1.00 84.81 89 THR A CA 1
ATOM 731 C C . THR A 1 89 ? 11.570 -4.366 -4.856 1.00 84.81 89 THR A C 1
ATOM 733 O O . THR A 1 89 ? 12.320 -4.047 -5.778 1.00 84.81 89 THR A O 1
ATOM 736 N N . GLN A 1 90 ? 10.703 -5.383 -4.966 1.00 84.69 90 GLN A N 1
ATOM 737 C CA . GLN A 1 90 ? 10.514 -6.132 -6.220 1.00 84.69 90 GLN A CA 1
ATOM 738 C C . GLN A 1 90 ? 10.092 -5.209 -7.367 1.00 84.69 90 GLN A C 1
ATOM 740 O O . GLN A 1 90 ? 10.574 -5.355 -8.485 1.00 84.69 90 GLN A O 1
ATOM 745 N N . ARG A 1 91 ? 9.233 -4.228 -7.068 1.00 85.00 91 ARG A N 1
ATOM 746 C CA . ARG A 1 91 ? 8.779 -3.222 -8.027 1.00 85.00 91 ARG A CA 1
ATOM 747 C C . ARG A 1 91 ? 9.945 -2.406 -8.578 1.00 85.00 91 ARG A C 1
ATOM 749 O O . ARG A 1 91 ? 10.086 -2.329 -9.791 1.00 85.00 91 ARG A O 1
ATOM 756 N N . ASP A 1 92 ? 10.768 -1.822 -7.709 1.00 85.81 92 ASP A N 1
ATOM 757 C CA . ASP A 1 92 ? 11.880 -0.961 -8.142 1.00 85.81 92 ASP A CA 1
ATOM 758 C C . ASP A 1 92 ? 12.908 -1.752 -8.949 1.00 85.81 92 ASP A C 1
ATOM 760 O O . ASP A 1 92 ? 13.417 -1.269 -9.954 1.00 85.81 92 ASP A O 1
ATOM 764 N N . PHE A 1 93 ? 13.172 -2.995 -8.542 1.00 91.19 93 PHE A N 1
ATOM 765 C CA . PHE A 1 93 ? 14.054 -3.893 -9.276 1.00 91.19 93 PHE A CA 1
ATOM 766 C C . PHE A 1 93 ? 13.558 -4.154 -10.703 1.00 91.19 93 PHE A C 1
ATOM 768 O O . PHE A 1 93 ? 14.316 -3.982 -11.652 1.00 91.19 93 PHE A O 1
ATOM 775 N N . VAL A 1 94 ? 12.282 -4.519 -10.864 1.00 91.19 94 VAL A N 1
ATOM 776 C CA . VAL A 1 94 ? 11.697 -4.792 -12.185 1.00 91.19 94 VAL A CA 1
ATOM 777 C C . VAL A 1 94 ? 11.627 -3.525 -13.037 1.00 91.19 94 VAL A C 1
ATOM 779 O O . VAL A 1 94 ? 11.959 -3.577 -14.217 1.00 91.19 94 VAL A O 1
ATOM 782 N N . LEU A 1 95 ? 11.241 -2.385 -12.458 1.00 89.38 95 LEU A N 1
ATOM 783 C CA . LEU A 1 95 ? 11.198 -1.117 -13.189 1.00 89.38 95 LEU A CA 1
ATOM 784 C C . LEU A 1 95 ? 12.585 -0.706 -13.685 1.00 89.38 95 LEU A C 1
ATOM 786 O O . LEU A 1 95 ? 12.712 -0.348 -14.848 1.00 89.38 95 LEU A O 1
ATOM 790 N N . ASN A 1 96 ? 13.620 -0.823 -12.851 1.00 89.88 96 ASN A N 1
ATOM 791 C CA . ASN A 1 96 ? 14.987 -0.500 -13.259 1.00 89.88 96 ASN A CA 1
ATOM 792 C C . ASN A 1 96 ? 15.481 -1.411 -14.386 1.00 89.88 96 ASN A C 1
ATOM 794 O O . ASN A 1 96 ? 16.104 -0.917 -15.317 1.00 89.88 96 ASN A O 1
ATOM 798 N N . LEU A 1 97 ? 15.179 -2.715 -14.328 1.00 93.31 97 LEU A N 1
ATOM 799 C CA . LEU A 1 97 ? 15.526 -3.645 -15.406 1.00 93.31 97 LEU A CA 1
ATOM 800 C C . LEU A 1 97 ? 14.857 -3.265 -16.731 1.00 93.31 97 LEU A C 1
ATOM 802 O O . LEU A 1 97 ? 15.506 -3.306 -17.770 1.00 93.31 97 LEU A O 1
ATOM 806 N N . ILE A 1 98 ? 13.572 -2.898 -16.695 1.00 93.00 98 ILE A N 1
ATOM 807 C CA . ILE A 1 98 ? 12.833 -2.492 -17.895 1.00 93.00 98 ILE A CA 1
ATOM 808 C C . ILE A 1 98 ? 13.396 -1.184 -18.450 1.00 93.00 98 ILE A C 1
ATOM 810 O O . ILE A 1 98 ? 13.686 -1.120 -19.637 1.00 93.00 98 ILE A O 1
ATOM 814 N N . THR A 1 99 ? 13.571 -0.162 -17.608 1.00 91.06 99 THR A N 1
ATOM 815 C CA . THR A 1 99 ? 14.112 1.133 -18.040 1.00 91.06 99 THR A CA 1
ATOM 816 C C . THR A 1 99 ? 15.503 0.971 -18.635 1.00 91.06 99 THR A C 1
ATOM 818 O O . THR A 1 99 ? 15.738 1.453 -19.732 1.00 91.06 99 THR A O 1
ATOM 821 N N . GLN A 1 100 ? 16.389 0.219 -17.975 1.00 93.56 100 GLN A N 1
ATOM 822 C CA . GLN A 1 100 ? 17.732 -0.034 -18.488 1.00 93.56 100 GLN A CA 1
ATOM 823 C C . GLN A 1 100 ? 17.698 -0.733 -19.855 1.00 93.56 100 GLN A C 1
ATOM 825 O O . GLN A 1 100 ? 18.395 -0.310 -20.769 1.00 93.56 100 GLN A O 1
ATOM 830 N N . ALA A 1 101 ? 16.872 -1.771 -20.014 1.00 94.56 101 ALA A N 1
ATOM 831 C CA . ALA A 1 101 ? 16.761 -2.484 -21.285 1.00 94.56 101 ALA A CA 1
ATOM 832 C C . ALA A 1 101 ? 16.196 -1.602 -22.416 1.00 94.56 101 ALA A C 1
ATOM 834 O O . ALA A 1 101 ? 16.587 -1.761 -23.569 1.00 94.56 101 ALA A O 1
ATOM 835 N N . LEU A 1 102 ? 15.278 -0.680 -22.099 1.00 93.94 102 LEU A N 1
ATOM 836 C CA . LEU A 1 102 ? 14.747 0.287 -23.064 1.00 93.94 102 LEU A CA 1
ATOM 837 C C . LEU A 1 102 ? 15.790 1.346 -23.433 1.00 93.94 102 LEU A C 1
ATOM 839 O O . LEU A 1 102 ? 15.982 1.601 -24.615 1.00 93.94 102 LEU A O 1
ATOM 843 N N . ASP A 1 103 ? 16.496 1.902 -22.448 1.00 92.88 103 ASP A N 1
ATOM 844 C CA . ASP A 1 103 ? 17.552 2.894 -22.672 1.00 92.88 103 ASP A CA 1
ATOM 845 C C . ASP A 1 103 ? 18.680 2.317 -23.548 1.00 92.88 103 ASP A C 1
ATOM 847 O O . ASP A 1 103 ? 19.179 2.992 -24.450 1.00 92.88 103 ASP A O 1
ATOM 851 N N . GLU A 1 104 ? 19.065 1.056 -23.314 1.00 92.44 104 GLU A N 1
ATOM 852 C CA . GLU A 1 104 ? 20.039 0.327 -24.137 1.00 92.44 104 GLU A CA 1
ATOM 853 C C . GLU A 1 104 ? 19.533 0.152 -25.581 1.00 92.44 104 GLU A C 1
ATOM 855 O O . GLU A 1 104 ? 20.250 0.482 -26.527 1.00 92.44 104 GLU A O 1
ATOM 860 N N . ALA A 1 105 ? 18.278 -0.273 -25.766 1.00 90.69 105 ALA A N 1
ATOM 861 C CA . ALA A 1 105 ? 17.681 -0.438 -27.092 1.00 90.69 105 ALA A CA 1
ATOM 862 C C . ALA A 1 105 ? 17.523 0.894 -27.854 1.00 90.69 105 ALA A C 1
ATOM 864 O O . ALA A 1 105 ? 17.726 0.952 -29.069 1.00 90.69 105 ALA A O 1
ATOM 865 N N . ASP A 1 106 ? 17.174 1.981 -27.166 1.00 88.75 106 ASP A N 1
ATOM 866 C CA . ASP A 1 106 ? 17.061 3.314 -27.763 1.00 88.75 106 ASP A CA 1
ATOM 867 C C . ASP A 1 106 ? 18.440 3.861 -28.169 1.00 88.75 106 ASP A C 1
ATOM 869 O O . ASP A 1 106 ? 18.582 4.484 -29.230 1.00 88.75 106 ASP A O 1
ATOM 873 N N . ALA A 1 107 ? 19.478 3.593 -27.371 1.00 84.81 107 ALA A N 1
ATOM 874 C CA . ALA A 1 107 ? 20.853 3.963 -27.692 1.00 84.81 107 ALA A CA 1
ATOM 875 C C . ALA A 1 107 ? 21.387 3.205 -28.920 1.00 84.81 107 ALA A C 1
ATOM 877 O O . ALA A 1 107 ? 22.004 3.823 -29.790 1.00 84.81 107 ALA A O 1
ATOM 878 N N . GLU A 1 108 ? 21.116 1.901 -29.026 1.00 79.25 108 GLU A N 1
ATOM 879 C CA . GLU A 1 108 ? 21.484 1.079 -30.188 1.00 79.25 108 GLU A CA 1
ATOM 880 C C . GLU A 1 108 ? 20.777 1.556 -31.464 1.00 79.25 108 GLU A C 1
ATOM 882 O O . GLU A 1 108 ? 21.436 1.812 -32.472 1.00 79.25 108 GLU A O 1
ATOM 887 N N . ASN A 1 109 ? 19.466 1.813 -31.402 1.00 72.81 109 ASN A N 1
ATOM 888 C CA . ASN A 1 109 ? 18.711 2.372 -32.530 1.00 72.81 109 ASN A CA 1
ATOM 889 C C . ASN A 1 109 ? 19.243 3.746 -32.969 1.00 72.81 109 ASN A C 1
ATOM 891 O O . ASN A 1 109 ? 19.315 4.049 -34.161 1.00 72.81 109 ASN A O 1
ATOM 895 N N . THR A 1 110 ? 19.635 4.591 -32.013 1.00 68.25 110 THR A N 1
ATOM 896 C CA . THR A 1 110 ? 20.203 5.913 -32.308 1.00 68.25 110 THR A CA 1
ATOM 897 C C . THR A 1 110 ? 21.600 5.797 -32.927 1.00 68.25 110 THR A C 1
ATOM 899 O O . THR A 1 110 ? 21.956 6.597 -33.793 1.00 68.25 110 THR A O 1
ATOM 902 N N . ALA A 1 111 ? 22.397 4.806 -32.523 1.00 66.06 111 ALA A N 1
ATOM 903 C CA . ALA A 1 111 ? 23.708 4.536 -33.109 1.00 66.06 111 ALA A CA 1
ATOM 904 C C . ALA A 1 111 ? 23.600 3.970 -34.538 1.00 66.06 111 ALA A C 1
ATOM 906 O O . ALA A 1 111 ? 24.369 4.377 -35.408 1.00 66.06 111 ALA A O 1
ATOM 907 N N . GLU A 1 112 ? 22.617 3.107 -34.806 1.00 60.62 112 GLU A N 1
ATOM 908 C CA . GLU A 1 112 ? 22.344 2.563 -36.144 1.00 60.62 112 GLU A CA 1
ATOM 909 C C . GLU A 1 112 ? 21.796 3.622 -37.115 1.00 60.62 112 GLU A C 1
ATOM 911 O O . GLU A 1 112 ? 22.165 3.632 -38.287 1.00 60.62 112 GLU A O 1
ATOM 916 N N . GLN A 1 113 ? 20.976 4.566 -36.639 1.00 58.19 113 GLN A N 1
ATOM 917 C CA . GLN A 1 113 ? 20.456 5.669 -37.462 1.00 58.19 113 GLN A CA 1
ATOM 918 C C . GLN A 1 113 ? 21.489 6.770 -37.754 1.00 58.19 113 GLN A C 1
ATOM 920 O O . GLN A 1 113 ? 21.340 7.500 -38.733 1.00 58.19 113 GLN A O 1
ATOM 925 N N . ASN A 1 114 ? 22.531 6.901 -36.926 1.00 57.12 114 ASN A N 1
ATOM 926 C CA . ASN A 1 114 ? 23.603 7.891 -37.097 1.00 57.12 114 ASN A CA 1
ATOM 927 C C . ASN A 1 114 ? 24.881 7.314 -37.733 1.00 57.12 114 ASN A C 1
ATOM 929 O O . ASN A 1 114 ? 25.879 8.031 -37.848 1.00 57.12 114 ASN A O 1
ATOM 933 N N . ALA A 1 115 ? 24.879 6.048 -38.157 1.00 46.34 115 ALA A N 1
ATOM 934 C CA . ALA A 1 115 ? 25.975 5.480 -38.930 1.00 46.34 115 ALA A CA 1
ATOM 935 C C . ALA A 1 115 ? 25.926 6.029 -40.374 1.00 46.34 115 ALA A C 1
ATOM 937 O O . ALA A 1 115 ? 24.934 5.811 -41.073 1.00 46.34 115 ALA A O 1
ATOM 938 N N . PRO A 1 116 ? 26.953 6.762 -40.849 1.00 55.91 116 PRO A N 1
ATOM 939 C CA . PRO A 1 116 ? 26.985 7.221 -42.231 1.00 55.91 116 PRO A CA 1
ATOM 940 C C . PRO A 1 116 ? 27.115 6.017 -43.174 1.00 55.91 116 PRO A C 1
ATOM 942 O O . PRO A 1 116 ? 27.938 5.130 -42.940 1.00 55.91 116 PRO A O 1
ATOM 945 N N . HIS A 1 117 ? 26.289 6.011 -44.223 1.00 50.34 117 HIS A N 1
ATOM 946 C CA . HIS A 1 117 ? 26.450 5.148 -45.396 1.00 50.34 117 HIS A CA 1
ATOM 947 C C . HIS A 1 117 ? 27.787 5.384 -46.105 1.00 50.34 117 HIS A C 1
ATOM 949 O O . HIS A 1 117 ?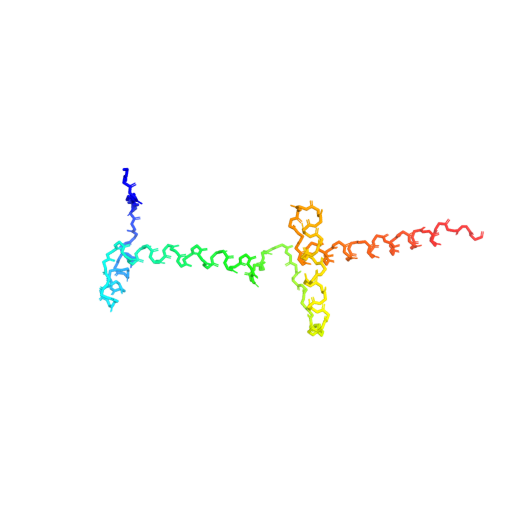 28.217 6.560 -46.181 1.00 50.34 117 HIS A O 1
#

Radius of gyration: 25.2 Å; chains: 1; bounding box: 55×35×78 Å

Foldseek 3Di:
DDPDDDDDDDDDPVVVVVLVVVCVVVVHDSVVSVVVVVVVVVVVVVVCVVDPDPDPPDDDDDDDDDPVVVVVLVVVQVVVCVVVVHRDDPVNVVVVVVVVVVVVVVVVVVVVVPDDD

Organism: NCBI:txid2885357

Secondary structure (DSSP, 8-state):
--S---------HHHHHHHHHHHHHTT--HHHHHHHHHHHHHHHHHHHHHH----TT---------HHHHHHHHHHHHHHHHHHSS---HHHHHHHHHHHHHHHHHHHHHHHHTS--